Protein AF-A0AAD9Q7M2-F1 (afdb_monomer_lite)

Secondary structure (DSSP, 8-state):
-HHHHHHHHHHHHHHTHHHHHHHHHHTT-S----------TTSPPPHHHHHHHHTTT--S-HHHHHHHHHHHHHHHIIIII--

Structure (mmCIF, N/CA/C/O backbone):
data_AF-A0AAD9Q7M2-F1
#
_entry.id   AF-A0AAD9Q7M2-F1
#
loop_
_atom_site.group_PDB
_atom_site.id
_atom_site.type_symbol
_atom_site.label_atom_id
_atom_site.label_alt_id
_atom_site.label_comp_id
_atom_site.label_asym_id
_atom_site.label_entity_id
_atom_site.label_seq_id
_atom_site.pdbx_PDB_ins_code
_atom_site.Cartn_x
_atom_site.Cartn_y
_atom_site.Cartn_z
_atom_site.occupancy
_atom_site.B_iso_or_equiv
_atom_site.auth_seq_id
_atom_site.auth_comp_id
_atom_site.auth_asym_id
_atom_site.auth_atom_id
_atom_site.pdbx_PDB_model_num
ATOM 1 N N . MET A 1 1 ? 19.924 -9.647 -8.612 1.00 58.28 1 MET A N 1
ATOM 2 C CA . MET A 1 1 ? 18.526 -9.413 -9.036 1.00 58.28 1 MET A CA 1
ATOM 3 C C . MET A 1 1 ? 17.618 -9.091 -7.855 1.00 58.28 1 MET A C 1
ATOM 5 O O . MET A 1 1 ? 16.952 -8.070 -7.921 1.00 58.28 1 MET A O 1
ATOM 9 N N . GLU A 1 2 ? 17.655 -9.861 -6.761 1.00 63.25 2 GLU A N 1
ATOM 10 C CA . GLU A 1 2 ? 16.784 -9.636 -5.589 1.00 63.25 2 GLU A CA 1
ATOM 11 C C . GLU A 1 2 ? 16.930 -8.250 -4.935 1.00 63.25 2 GLU A C 1
ATOM 13 O O . GLU A 1 2 ? 15.934 -7.570 -4.706 1.00 63.25 2 GLU A O 1
ATOM 18 N N . ARG A 1 3 ? 18.167 -7.764 -4.742 1.00 66.69 3 ARG A N 1
ATOM 19 C CA . ARG A 1 3 ? 18.425 -6.426 -4.169 1.00 66.69 3 ARG A CA 1
ATOM 20 C C . ARG A 1 3 ? 17.806 -5.278 -4.977 1.00 66.69 3 ARG A C 1
ATOM 22 O O . ARG A 1 3 ? 17.172 -4.402 -4.408 1.00 66.69 3 ARG A O 1
ATOM 29 N N . GLN A 1 4 ? 17.903 -5.326 -6.307 1.00 70.62 4 GLN A N 1
ATOM 30 C CA . G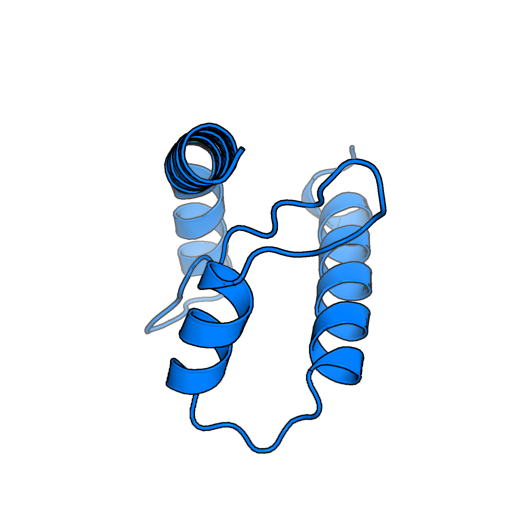LN A 1 4 ? 17.302 -4.305 -7.179 1.00 70.62 4 GLN A CA 1
ATOM 31 C C . GLN A 1 4 ? 15.767 -4.343 -7.155 1.00 70.62 4 GLN A C 1
ATOM 33 O O . GLN A 1 4 ? 15.113 -3.329 -7.393 1.00 70.62 4 GLN A O 1
ATOM 38 N N . LYS A 1 5 ? 15.177 -5.518 -6.904 1.00 67.31 5 LYS A N 1
ATOM 39 C CA . LYS A 1 5 ? 13.726 -5.680 -6.759 1.00 67.31 5 LYS A CA 1
ATOM 40 C C . LYS A 1 5 ? 13.256 -5.046 -5.448 1.00 67.31 5 LYS A C 1
ATOM 42 O O . LYS A 1 5 ? 12.310 -4.268 -5.473 1.00 67.31 5 LYS A O 1
ATOM 47 N N . GLN A 1 6 ? 13.981 -5.293 -4.355 1.00 71.62 6 GLN A N 1
ATOM 48 C CA . GLN A 1 6 ? 13.714 -4.707 -3.036 1.00 71.62 6 GLN A CA 1
ATOM 49 C C . GLN A 1 6 ? 13.841 -3.179 -3.026 1.00 71.62 6 GLN A C 1
ATOM 51 O O . GLN A 1 6 ? 12.964 -2.499 -2.504 1.00 71.62 6 GLN A O 1
ATOM 56 N N . GLU A 1 7 ? 14.874 -2.616 -3.655 1.00 78.94 7 GLU A N 1
AT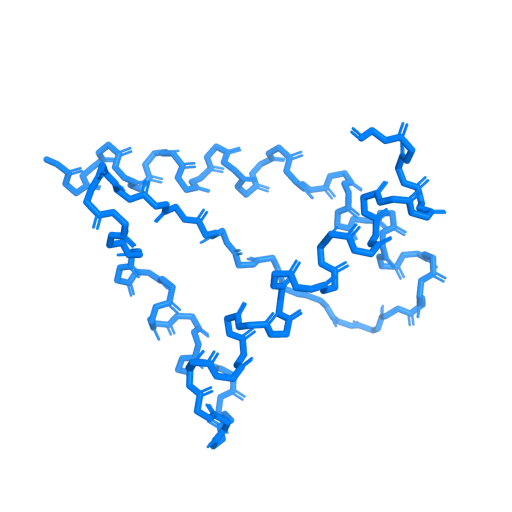OM 57 C CA . GLU A 1 7 ? 15.022 -1.156 -3.772 1.00 78.94 7 GLU A CA 1
ATOM 58 C C . GLU A 1 7 ? 13.842 -0.524 -4.526 1.00 78.94 7 GLU A C 1
ATOM 60 O O . GLU A 1 7 ? 13.268 0.463 -4.071 1.00 78.94 7 GLU A O 1
ATOM 65 N N . LYS A 1 8 ? 13.406 -1.136 -5.636 1.00 75.19 8 LYS A N 1
ATOM 66 C CA . LYS A 1 8 ? 12.227 -0.681 -6.395 1.00 75.19 8 LYS A CA 1
ATOM 67 C C . LYS A 1 8 ? 10.920 -0.820 -5.617 1.00 75.19 8 LYS A C 1
ATOM 69 O O . LYS A 1 8 ? 9.978 -0.069 -5.864 1.00 75.19 8 LYS A O 1
ATOM 74 N N . GLU A 1 9 ? 10.825 -1.793 -4.719 1.00 73.75 9 GLU A N 1
ATOM 75 C CA . GLU A 1 9 ? 9.669 -1.943 -3.834 1.00 73.75 9 GLU A CA 1
ATOM 76 C C . GLU A 1 9 ? 9.618 -0.858 -2.772 1.00 73.75 9 GLU A C 1
ATOM 78 O O . GLU A 1 9 ? 8.550 -0.288 -2.559 1.00 73.75 9 GLU A O 1
ATOM 83 N N . LEU A 1 10 ? 10.753 -0.551 -2.144 1.00 78.69 10 LEU A N 1
ATOM 84 C CA . LEU A 1 10 ? 10.858 0.518 -1.154 1.00 78.69 10 LEU A CA 1
ATOM 85 C C . LEU A 1 10 ? 10.562 1.882 -1.781 1.00 78.69 10 LEU A C 1
ATOM 87 O O . LEU A 1 10 ? 9.728 2.618 -1.260 1.00 78.69 10 LEU A O 1
ATOM 91 N N . ASP A 1 11 ? 11.134 2.156 -2.954 1.00 81.94 11 ASP A N 1
ATOM 92 C CA . ASP A 1 11 ? 10.868 3.372 -3.730 1.00 81.94 11 ASP A CA 1
ATOM 93 C C . ASP A 1 11 ? 9.376 3.503 -4.097 1.00 81.94 11 ASP A C 1
ATOM 95 O O . ASP A 1 11 ? 8.782 4.577 -3.993 1.00 81.94 11 ASP A O 1
ATOM 99 N N . LYS A 1 12 ? 8.703 2.394 -4.447 1.00 76.62 12 LYS A N 1
ATOM 100 C CA . LYS A 1 12 ? 7.240 2.398 -4.608 1.00 76.62 12 LYS A CA 1
ATOM 101 C C . LYS A 1 12 ? 6.513 2.653 -3.288 1.00 76.62 12 LYS A C 1
ATOM 103 O O . LYS A 1 12 ? 5.568 3.428 -3.272 1.00 76.62 12 LYS A O 1
ATOM 108 N N . ILE A 1 13 ? 6.892 2.026 -2.180 1.00 76.88 13 ILE A N 1
ATOM 109 C CA . ILE A 1 13 ? 6.222 2.282 -0.894 1.00 76.88 13 ILE A CA 1
ATOM 110 C C . ILE A 1 13 ? 6.299 3.768 -0.537 1.00 76.88 13 ILE A C 1
ATOM 112 O O . ILE A 1 13 ? 5.299 4.334 -0.097 1.00 76.88 13 ILE A O 1
ATOM 116 N N . GLU A 1 14 ? 7.455 4.392 -0.744 1.00 81.31 14 GLU A N 1
ATOM 117 C CA . GLU A 1 14 ? 7.681 5.806 -0.463 1.00 81.31 14 GLU A CA 1
ATOM 118 C C . GLU A 1 14 ? 6.827 6.708 -1.367 1.00 81.31 14 GLU A C 1
ATOM 120 O O . GLU A 1 14 ? 6.048 7.525 -0.871 1.00 81.31 14 GLU A O 1
ATOM 125 N N . LYS A 1 15 ? 6.861 6.485 -2.687 1.00 82.94 15 LYS A N 1
ATOM 126 C CA . LYS A 1 15 ? 6.093 7.274 -3.670 1.00 82.94 15 LYS A CA 1
ATOM 127 C C . LYS A 1 15 ? 4.584 7.227 -3.455 1.00 82.94 15 LYS A C 1
ATOM 129 O O . LYS A 1 15 ? 3.888 8.197 -3.746 1.00 82.94 15 LYS A O 1
ATOM 134 N N . TYR A 1 16 ? 4.064 6.111 -2.953 1.00 79.44 16 TYR A N 1
ATOM 135 C CA . TYR A 1 16 ? 2.626 5.921 -2.773 1.00 79.44 16 TYR A CA 1
ATOM 136 C C . TYR A 1 16 ? 2.118 6.334 -1.377 1.00 79.44 16 TYR A C 1
ATOM 138 O O . TYR A 1 16 ? 0.922 6.190 -1.126 1.00 79.44 16 TYR A O 1
ATOM 146 N N . GLN A 1 17 ? 2.952 6.881 -0.475 1.00 82.12 17 GLN A N 1
ATOM 147 C CA . GLN A 1 17 ? 2.484 7.328 0.854 1.00 82.12 17 GLN A CA 1
ATOM 148 C C . GLN A 1 17 ? 1.444 8.453 0.774 1.00 82.12 17 GLN A C 1
ATOM 150 O O . GLN A 1 17 ? 0.463 8.432 1.514 1.00 82.12 17 GLN A O 1
ATOM 155 N N . LEU A 1 18 ? 1.621 9.416 -0.137 1.00 82.62 18 LEU A N 1
ATOM 156 C CA . LEU A 1 18 ? 0.663 10.516 -0.305 1.00 82.62 18 LEU A CA 1
ATOM 157 C C . LEU A 1 18 ? -0.698 9.994 -0.779 1.00 82.62 18 LEU A C 1
ATOM 159 O O . LEU A 1 18 ? -1.720 10.270 -0.156 1.00 82.62 18 LEU A O 1
ATOM 163 N N . VAL A 1 19 ? -0.690 9.141 -1.806 1.00 80.50 19 VAL A N 1
ATOM 164 C CA . VAL A 1 19 ? -1.896 8.483 -2.334 1.00 80.50 19 VAL A CA 1
ATOM 165 C C . VAL A 1 19 ? -2.567 7.618 -1.264 1.00 80.50 19 VAL A C 1
ATOM 167 O O . VAL A 1 19 ? -3.789 7.614 -1.132 1.00 80.50 19 VAL A O 1
ATOM 170 N N . ARG A 1 20 ? -1.779 6.900 -0.456 1.00 82.94 20 ARG A N 1
ATOM 171 C CA . ARG A 1 20 ? -2.281 6.113 0.676 1.00 82.94 20 ARG A CA 1
ATOM 172 C C . ARG A 1 20 ? -3.037 6.988 1.673 1.00 82.94 20 ARG A C 1
ATOM 174 O O . ARG A 1 20 ? -4.134 6.617 2.085 1.00 82.94 20 ARG A O 1
ATOM 181 N N . GLU A 1 21 ? -2.465 8.123 2.061 1.00 85.00 21 GLU A N 1
ATOM 182 C CA . GLU A 1 21 ? -3.095 9.051 3.002 1.00 85.00 21 GLU A CA 1
ATOM 183 C C . GLU A 1 21 ? -4.365 9.686 2.429 1.00 85.00 21 GLU A C 1
ATOM 185 O O . GLU A 1 21 ? -5.367 9.809 3.137 1.00 85.00 21 GLU A O 1
ATOM 190 N N . GLU A 1 22 ? -4.366 10.039 1.144 1.00 84.12 22 GLU A N 1
ATOM 191 C CA . GLU A 1 22 ? -5.558 10.542 0.458 1.00 84.12 22 GLU A CA 1
ATOM 192 C C . GLU A 1 22 ? -6.675 9.498 0.416 1.00 84.12 22 GLU A C 1
ATOM 194 O O . GLU A 1 22 ? -7.802 9.808 0.798 1.00 84.12 22 GLU A O 1
ATOM 199 N N . ILE A 1 23 ? -6.373 8.247 0.052 1.00 83.62 23 ILE A N 1
ATOM 200 C CA . ILE A 1 23 ? -7.354 7.150 0.051 1.00 83.62 23 ILE A CA 1
ATOM 201 C C . ILE A 1 23 ? -7.883 6.895 1.465 1.00 83.62 23 ILE A C 1
ATOM 203 O O . ILE A 1 23 ? -9.093 6.754 1.657 1.00 83.62 23 ILE A O 1
ATOM 207 N N . ARG A 1 24 ? -7.001 6.879 2.474 1.00 86.75 24 ARG A N 1
ATOM 208 C CA . ARG A 1 24 ? -7.391 6.701 3.880 1.00 86.75 24 ARG A CA 1
ATOM 209 C C . ARG A 1 24 ? -8.400 7.761 4.313 1.00 86.75 24 ARG A C 1
ATOM 211 O O . ARG A 1 24 ? -9.409 7.416 4.929 1.00 86.75 24 ARG A O 1
ATOM 218 N N . LYS A 1 25 ? -8.153 9.030 3.968 1.00 86.94 25 LYS A N 1
ATOM 219 C CA . LYS A 1 25 ? -9.051 10.157 4.266 1.00 86.94 25 LYS A CA 1
ATOM 220 C C . LYS A 1 25 ? -10.354 10.070 3.475 1.00 86.94 25 LYS A C 1
ATOM 222 O O . LYS A 1 25 ? -11.423 10.175 4.074 1.00 86.94 25 LYS A O 1
ATOM 227 N N . LEU A 1 26 ? -10.270 9.837 2.164 1.00 83.88 26 LEU A N 1
ATOM 228 C CA . LEU A 1 26 ? -11.419 9.765 1.260 1.00 83.88 26 LEU A CA 1
ATOM 229 C C . LEU A 1 26 ? -12.404 8.675 1.701 1.00 83.88 26 LEU A C 1
ATOM 231 O O . LEU A 1 26 ? -13.612 8.891 1.693 1.00 83.88 26 LEU A O 1
ATOM 235 N N . TRP A 1 27 ? -11.892 7.509 2.106 1.00 85.12 27 TRP A N 1
ATOM 236 C CA . TRP A 1 27 ? -12.705 6.337 2.453 1.00 85.12 27 TRP A CA 1
ATOM 237 C C . TRP A 1 27 ? -12.864 6.119 3.963 1.00 85.12 27 TRP A C 1
ATOM 239 O O . TRP A 1 27 ? -13.475 5.137 4.379 1.00 85.12 27 TRP A O 1
ATOM 249 N N . ARG A 1 28 ? -12.342 7.032 4.796 1.00 89.88 28 ARG A N 1
ATOM 250 C CA . ARG A 1 28 ? -12.417 6.982 6.270 1.00 89.88 28 ARG A CA 1
ATOM 251 C C . ARG A 1 28 ? -11.963 5.633 6.848 1.00 89.88 28 ARG A C 1
ATOM 253 O O . ARG A 1 28 ? -12.587 5.085 7.760 1.00 89.88 28 ARG A O 1
ATOM 260 N N . LEU A 1 29 ? -10.879 5.083 6.303 1.00 86.38 29 LEU A N 1
ATOM 261 C CA . LEU A 1 29 ? -10.359 3.778 6.712 1.00 86.38 29 LEU A CA 1
ATOM 262 C C . LEU A 1 29 ? -9.704 3.869 8.098 1.00 86.38 29 LEU A C 1
ATOM 264 O O . LEU A 1 29 ? -8.921 4.776 8.368 1.00 86.38 29 LEU A O 1
ATOM 268 N N . LYS A 1 30 ? -9.994 2.897 8.974 1.00 83.75 30 LYS A N 1
ATOM 269 C CA . LYS A 1 30 ? -9.347 2.786 10.298 1.00 83.75 30 LYS A CA 1
ATOM 270 C C . LYS A 1 30 ? -7.919 2.242 10.215 1.00 83.75 30 LYS A C 1
ATOM 272 O O . LYS A 1 30 ? -7.101 2.533 11.081 1.00 83.75 30 LYS A O 1
ATOM 277 N N . LYS A 1 31 ? -7.648 1.407 9.210 1.00 79.12 31 LYS A N 1
ATOM 278 C CA . LYS A 1 31 ? -6.342 0.807 8.944 1.00 79.12 31 LYS A CA 1
ATOM 279 C C . LYS A 1 31 ? -6.245 0.450 7.470 1.00 79.12 31 LYS A C 1
ATOM 281 O O . LYS A 1 31 ? -7.164 -0.137 6.906 1.00 79.12 31 LYS A O 1
ATOM 286 N N . GLU A 1 32 ? -5.104 0.755 6.886 1.00 76.75 32 GLU A N 1
ATOM 287 C CA . GLU A 1 32 ? -4.764 0.458 5.507 1.00 76.75 32 GLU A CA 1
ATOM 288 C C . GLU A 1 32 ? -3.329 -0.068 5.424 1.00 76.75 32 GLU A C 1
ATOM 290 O O . GLU A 1 32 ? -2.507 0.107 6.326 1.00 76.75 32 GLU A O 1
ATOM 295 N N . THR A 1 33 ? -3.021 -0.781 4.349 1.00 74.62 33 THR A N 1
ATOM 296 C CA . THR A 1 33 ? -1.680 -1.305 4.097 1.00 74.62 33 THR A CA 1
ATOM 297 C C . THR A 1 33 ? -1.398 -1.176 2.615 1.00 74.62 33 THR A C 1
ATOM 299 O O . THR A 1 33 ? -2.198 -1.610 1.789 1.00 74.62 33 THR A O 1
ATOM 302 N N . VAL A 1 34 ? -0.262 -0.568 2.283 1.00 73.69 34 VAL A N 1
ATOM 303 C CA . VAL A 1 34 ? 0.224 -0.484 0.906 1.00 73.69 34 VAL A CA 1
ATOM 304 C C . VAL A 1 34 ? 1.075 -1.714 0.638 1.00 73.69 34 VAL A C 1
ATOM 306 O O . VAL A 1 34 ? 2.090 -1.919 1.300 1.00 73.69 34 VAL A O 1
ATOM 309 N N . MET A 1 35 ? 0.658 -2.525 -0.331 1.00 74.56 35 MET A N 1
ATOM 310 C CA . MET A 1 35 ? 1.456 -3.641 -0.834 1.00 74.56 35 MET A CA 1
ATOM 311 C C . MET A 1 35 ? 2.070 -3.240 -2.178 1.00 74.56 35 MET A C 1
ATOM 313 O O . MET A 1 35 ? 1.331 -3.090 -3.157 1.00 74.56 35 MET A O 1
ATOM 317 N N . PRO A 1 36 ? 3.396 -3.029 -2.261 1.00 70.75 36 PRO A N 1
ATOM 318 C CA . PRO A 1 36 ? 4.037 -2.737 -3.531 1.00 70.75 36 PRO A CA 1
ATOM 319 C C . PRO A 1 36 ? 3.982 -3.973 -4.430 1.00 70.75 36 PRO A C 1
ATOM 321 O O . PRO A 1 36 ? 4.463 -5.048 -4.085 1.00 70.75 36 PRO A O 1
ATOM 324 N N . VAL A 1 37 ? 3.428 -3.813 -5.630 1.00 71.38 37 VAL A N 1
ATOM 325 C CA . VAL A 1 37 ? 3.491 -4.847 -6.668 1.00 71.38 37 VAL A CA 1
ATOM 326 C C . VAL A 1 37 ? 4.606 -4.480 -7.641 1.00 71.38 37 VAL A C 1
ATOM 328 O O . VAL A 1 37 ? 4.471 -3.550 -8.446 1.00 71.38 37 VAL A O 1
ATOM 331 N N . VAL A 1 38 ? 5.726 -5.200 -7.581 1.00 69.00 38 VAL A N 1
ATOM 332 C CA . VAL A 1 38 ? 6.820 -5.083 -8.555 1.00 69.00 38 VAL A CA 1
ATOM 333 C C . VAL A 1 38 ? 6.784 -6.281 -9.494 1.00 69.00 38 VAL A C 1
ATOM 335 O O . VAL A 1 38 ? 6.918 -7.427 -9.074 1.00 69.00 38 VAL A O 1
ATOM 338 N N . LYS A 1 39 ? 6.574 -5.997 -10.783 1.00 67.69 39 LYS A N 1
ATOM 339 C CA . LYS A 1 39 ? 6.621 -6.990 -11.857 1.00 67.69 39 LYS A CA 1
ATOM 340 C C . LYS A 1 39 ? 8.035 -7.023 -12.431 1.00 67.69 39 LYS A C 1
ATOM 342 O O . LYS A 1 39 ? 8.565 -5.983 -12.819 1.00 67.69 39 LYS A O 1
ATOM 347 N N . GLY A 1 40 ? 8.639 -8.205 -12.470 1.00 67.31 40 GLY A N 1
ATOM 348 C CA . GLY A 1 40 ? 9.851 -8.462 -13.240 1.00 67.31 40 GLY A CA 1
ATOM 349 C C . GLY A 1 40 ? 9.565 -8.472 -14.743 1.00 67.31 40 GLY A C 1
ATOM 350 O O . GLY A 1 40 ? 8.408 -8.496 -15.162 1.00 67.31 40 GLY A O 1
ATOM 351 N N . ALA A 1 41 ? 10.622 -8.498 -15.557 1.00 71.50 41 ALA A N 1
ATOM 352 C CA . ALA A 1 41 ? 10.519 -8.476 -17.021 1.00 71.50 41 ALA A CA 1
ATOM 353 C C . ALA A 1 41 ? 9.639 -9.608 -17.592 1.00 71.50 41 ALA A C 1
ATOM 355 O O . ALA A 1 41 ? 8.949 -9.411 -18.583 1.00 71.50 41 ALA A O 1
ATOM 356 N N . LEU A 1 42 ? 9.609 -10.765 -16.923 1.00 73.25 42 LEU A N 1
ATOM 357 C CA . LEU A 1 42 ? 8.807 -11.934 -17.307 1.00 73.25 42 LEU A CA 1
ATOM 358 C C . LEU A 1 42 ? 7.412 -11.965 -16.652 1.00 73.25 42 LEU A C 1
ATOM 360 O O . LEU A 1 42 ? 6.769 -13.006 -16.602 1.00 73.25 42 LEU A O 1
ATOM 364 N N . GLY A 1 43 ? 6.955 -10.854 -16.069 1.00 63.38 43 GLY A N 1
ATOM 365 C CA . GLY A 1 43 ? 5.664 -10.779 -15.376 1.00 63.38 43 GLY A CA 1
ATOM 366 C C . GLY A 1 43 ? 5.640 -11.418 -13.981 1.00 63.38 43 GLY A C 1
ATOM 367 O O . GLY A 1 43 ? 4.613 -11.351 -13.306 1.00 63.38 43 GLY A O 1
ATOM 368 N N . ALA A 1 44 ? 6.762 -11.980 -13.518 1.00 67.62 44 ALA A N 1
ATOM 369 C CA . ALA A 1 44 ? 6.900 -12.509 -12.165 1.00 67.62 44 ALA A CA 1
ATOM 370 C C . ALA A 1 44 ? 6.716 -11.398 -11.118 1.00 67.62 44 ALA A C 1
ATOM 372 O O . ALA A 1 44 ? 7.320 -10.328 -11.221 1.00 67.62 44 ALA A O 1
ATOM 373 N N . VAL A 1 45 ? 5.885 -11.656 -10.109 1.00 66.56 45 VAL A N 1
ATOM 374 C CA . VAL A 1 45 ? 5.697 -10.766 -8.951 1.00 66.56 45 VAL A CA 1
ATOM 375 C C . VAL A 1 45 ? 6.812 -11.041 -7.927 1.00 66.56 45 VAL A C 1
ATOM 377 O O . VAL A 1 45 ? 7.619 -11.953 -8.115 1.00 66.56 45 VAL A O 1
ATOM 380 N N . SER A 1 46 ? 6.977 -10.201 -6.912 1.00 70.31 46 SER A N 1
ATOM 381 C CA . SER A 1 46 ? 7.955 -10.425 -5.849 1.00 70.31 46 SER A CA 1
ATOM 382 C C . SER A 1 46 ? 7.515 -11.361 -4.746 1.00 70.31 46 SER A C 1
ATOM 384 O O . SER A 1 46 ? 6.345 -11.421 -4.397 1.00 70.31 46 SER A O 1
ATOM 386 N N . ASP A 1 47 ? 8.496 -12.017 -4.136 1.00 70.12 47 ASP A N 1
ATOM 387 C CA . ASP A 1 47 ? 8.303 -12.915 -2.999 1.00 70.12 47 ASP A CA 1
ATOM 388 C C . ASP A 1 47 ? 7.815 -12.142 -1.760 1.00 70.12 47 ASP A C 1
ATOM 390 O O . ASP A 1 47 ? 7.062 -12.660 -0.938 1.00 70.12 47 ASP A O 1
ATOM 394 N N . MET A 1 48 ? 8.176 -10.858 -1.656 1.00 68.88 48 MET A N 1
ATOM 395 C CA . MET A 1 48 ? 7.643 -9.924 -0.658 1.00 68.88 48 MET A CA 1
ATOM 396 C C . MET A 1 48 ? 6.123 -9.771 -0.762 1.00 68.88 48 MET A C 1
ATOM 398 O O . MET A 1 48 ? 5.449 -9.688 0.265 1.00 68.88 48 MET A O 1
ATOM 402 N N . PHE A 1 49 ? 5.567 -9.779 -1.977 1.00 72.38 49 PHE A N 1
ATOM 403 C CA . PHE A 1 49 ? 4.121 -9.746 -2.176 1.00 72.38 49 PHE A CA 1
ATOM 404 C C . PHE A 1 49 ? 3.456 -10.996 -1.594 1.00 72.38 49 PHE A C 1
ATOM 406 O O . PHE A 1 49 ? 2.476 -10.879 -0.860 1.00 72.38 49 PHE A O 1
ATOM 413 N N . ASP A 1 50 ? 4.016 -12.180 -1.845 1.00 72.69 50 ASP A N 1
ATOM 414 C CA . ASP A 1 50 ? 3.470 -13.437 -1.326 1.00 72.69 50 ASP A CA 1
ATOM 415 C C . ASP A 1 50 ? 3.562 -13.499 0.212 1.00 72.69 50 ASP A C 1
ATOM 417 O O . ASP A 1 50 ? 2.598 -13.880 0.882 1.00 72.69 50 ASP A O 1
ATOM 421 N N . GLN A 1 51 ? 4.661 -13.009 0.800 1.00 75.06 51 GLN A N 1
ATOM 422 C CA . GLN A 1 51 ? 4.797 -12.871 2.257 1.00 75.06 51 GLN A CA 1
ATOM 423 C C . GLN A 1 51 ? 3.787 -11.880 2.860 1.00 75.06 51 GLN A C 1
ATOM 425 O O . GLN A 1 51 ? 3.263 -12.108 3.952 1.00 75.06 51 GLN A O 1
ATOM 430 N N . GLN A 1 52 ? 3.509 -10.764 2.181 1.00 72.50 52 GLN A N 1
ATOM 431 C CA . GLN A 1 52 ? 2.545 -9.760 2.641 1.00 72.50 52 GLN A CA 1
ATOM 432 C C . GLN A 1 52 ? 1.096 -10.243 2.518 1.00 72.50 52 GLN A C 1
ATOM 434 O O . GLN A 1 52 ? 0.301 -9.991 3.423 1.00 72.50 52 GLN A O 1
ATOM 439 N N . ILE A 1 53 ? 0.766 -10.993 1.464 1.00 73.75 53 ILE A N 1
ATOM 440 C CA . ILE A 1 53 ? -0.535 -11.658 1.309 1.00 73.75 53 ILE A CA 1
ATOM 441 C C . ILE A 1 53 ? -0.763 -12.651 2.450 1.00 73.75 53 ILE A C 1
ATOM 443 O O . ILE A 1 53 ? -1.840 -12.655 3.045 1.00 73.75 53 ILE A O 1
ATOM 447 N N . GLY A 1 54 ? 0.252 -13.448 2.804 1.00 73.00 54 GLY A N 1
ATOM 448 C CA . GLY A 1 54 ? 0.163 -14.392 3.922 1.00 73.00 54 GLY A CA 1
ATOM 449 C C . GLY A 1 54 ? -0.222 -13.721 5.248 1.00 73.00 54 GLY A C 1
ATOM 450 O O . GLY A 1 54 ? -0.981 -14.288 6.032 1.00 73.00 54 GLY A O 1
ATOM 451 N N . LYS A 1 55 ? 0.207 -12.469 5.472 1.00 73.12 55 LYS A N 1
ATOM 452 C CA . LYS A 1 55 ? -0.141 -11.680 6.672 1.00 73.12 55 LYS A CA 1
ATOM 453 C C . LYS A 1 55 ? -1.603 -11.235 6.725 1.00 73.12 55 LYS A C 1
ATOM 455 O O . LYS A 1 55 ? -2.075 -10.882 7.802 1.00 73.12 55 LYS A O 1
ATOM 460 N N . LEU A 1 56 ? -2.325 -11.237 5.602 1.00 72.50 56 LEU A N 1
ATOM 461 C CA . LEU A 1 56 ? -3.756 -10.913 5.586 1.00 72.50 56 LEU A CA 1
ATOM 462 C C . LEU A 1 56 ? -4.609 -12.033 6.193 1.00 72.50 56 LEU A C 1
ATOM 464 O O . LEU A 1 56 ? -5.784 -11.799 6.464 1.00 72.50 56 LEU A O 1
ATOM 468 N N . GLY A 1 57 ? -4.047 -13.237 6.383 1.00 68.25 57 GLY A N 1
ATOM 469 C CA . GLY A 1 57 ? -4.758 -14.378 6.969 1.00 68.25 57 GLY A CA 1
ATOM 470 C C . GLY A 1 57 ? -6.018 -14.771 6.192 1.00 68.25 57 GLY A C 1
ATOM 471 O O . GLY A 1 57 ? -6.941 -15.349 6.759 1.00 68.25 57 GLY A O 1
ATOM 472 N N . THR A 1 58 ? -6.095 -14.406 4.910 1.00 68.31 58 THR A N 1
ATOM 473 C CA . THR A 1 58 ? -7.287 -14.585 4.083 1.00 68.31 58 THR A CA 1
ATOM 474 C C . THR A 1 58 ? -7.188 -15.856 3.249 1.00 68.31 58 THR A C 1
ATOM 476 O O . THR A 1 58 ? -6.140 -16.171 2.693 1.00 68.31 58 THR A O 1
ATOM 479 N N . THR A 1 59 ? -8.300 -16.577 3.117 1.00 70.69 59 THR A N 1
ATOM 480 C CA . THR A 1 59 ? -8.413 -17.769 2.257 1.00 70.69 59 THR A CA 1
ATOM 481 C C . THR A 1 59 ? -8.639 -17.404 0.781 1.00 70.69 59 THR A C 1
ATOM 483 O O . THR A 1 59 ? -8.832 -18.281 -0.061 1.00 70.69 59 THR A O 1
ATOM 486 N N . ILE A 1 60 ? -8.660 -16.108 0.439 1.00 72.69 60 ILE A N 1
ATOM 487 C CA . ILE A 1 60 ? -8.893 -15.646 -0.933 1.00 72.69 60 ILE A CA 1
ATOM 488 C C . ILE A 1 60 ? -7.730 -16.084 -1.826 1.00 72.69 60 ILE A C 1
ATOM 490 O O . ILE A 1 60 ? -6.569 -15.765 -1.576 1.00 72.69 60 ILE A O 1
ATOM 494 N N . ARG A 1 61 ? -8.061 -16.773 -2.925 1.00 77.44 61 ARG A N 1
ATOM 495 C CA . ARG A 1 61 ? -7.087 -17.169 -3.949 1.00 77.44 61 ARG A CA 1
ATOM 496 C C . ARG A 1 61 ? -6.348 -15.939 -4.476 1.00 77.44 61 ARG A C 1
ATOM 498 O O . ARG A 1 61 ? -6.975 -14.997 -4.965 1.00 77.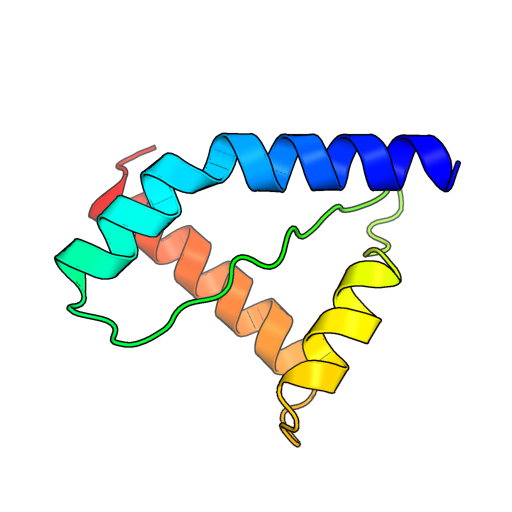44 61 ARG A O 1
ATOM 505 N N . LEU A 1 62 ? -5.019 -15.995 -4.453 1.00 72.88 62 LEU A N 1
ATOM 506 C CA . LEU A 1 62 ? -4.129 -14.916 -4.886 1.00 72.88 62 LEU A CA 1
ATOM 507 C C . LEU A 1 62 ? -4.471 -14.368 -6.280 1.00 72.88 62 LEU A C 1
ATOM 509 O O . LEU A 1 62 ? -4.425 -13.164 -6.512 1.00 72.88 62 LEU A O 1
ATOM 513 N N . GLU A 1 63 ? -4.843 -15.248 -7.207 1.00 75.50 63 GLU A N 1
ATOM 514 C CA . GLU A 1 63 ? -5.243 -14.879 -8.568 1.00 75.50 63 GLU A CA 1
ATOM 515 C C . GLU A 1 63 ? -6.465 -13.960 -8.606 1.00 75.50 63 GLU A C 1
ATOM 517 O O . GLU A 1 63 ? -6.498 -13.003 -9.381 1.00 75.50 63 GLU A O 1
ATOM 522 N N . VAL A 1 64 ? -7.461 -14.235 -7.757 1.00 80.75 64 VAL A N 1
ATOM 523 C CA . VAL A 1 64 ? -8.674 -13.418 -7.645 1.00 80.75 64 VAL A CA 1
ATOM 524 C C . VAL A 1 64 ? -8.295 -12.047 -7.109 1.00 80.75 64 VAL A C 1
ATOM 526 O O . VAL A 1 64 ? -8.659 -11.038 -7.700 1.00 80.75 64 VAL A O 1
ATOM 529 N N . LEU A 1 65 ? -7.477 -12.008 -6.057 1.00 78.25 65 LEU A N 1
ATOM 530 C CA . LEU A 1 65 ? -7.024 -10.760 -5.453 1.00 78.25 65 LEU A CA 1
ATOM 531 C C . LEU A 1 65 ? -6.210 -9.906 -6.436 1.00 78.25 65 LEU A C 1
ATOM 533 O O . LEU A 1 65 ? -6.442 -8.704 -6.531 1.00 78.25 65 LEU A O 1
ATOM 537 N N . LYS A 1 66 ? -5.323 -10.518 -7.231 1.00 72.44 66 LYS A N 1
ATOM 538 C CA . LYS A 1 66 ? -4.568 -9.827 -8.290 1.00 72.44 66 LYS A CA 1
ATOM 539 C C . LYS A 1 66 ? -5.490 -9.227 -9.357 1.00 72.44 66 LYS A C 1
ATOM 541 O O . LYS A 1 66 ? -5.288 -8.077 -9.742 1.00 72.44 66 LYS A O 1
ATOM 546 N N . LYS A 1 67 ? -6.495 -9.977 -9.829 1.00 76.81 67 LYS A N 1
ATOM 547 C CA . LYS A 1 67 ? -7.471 -9.481 -10.819 1.00 76.81 67 LYS A CA 1
ATOM 548 C C . LYS A 1 67 ? -8.302 -8.333 -10.258 1.00 76.81 67 LYS A C 1
ATOM 550 O O . LYS A 1 67 ? -8.430 -7.309 -10.923 1.00 76.81 67 LYS A O 1
ATOM 555 N N . THR A 1 68 ? -8.805 -8.478 -9.035 1.00 82.00 68 THR A N 1
ATOM 556 C CA . THR A 1 68 ? -9.572 -7.426 -8.361 1.00 82.00 68 THR A CA 1
ATOM 557 C C . THR A 1 68 ? -8.723 -6.177 -8.163 1.00 82.00 68 THR A C 1
ATOM 559 O O . THR A 1 68 ? -9.146 -5.097 -8.551 1.00 82.00 68 THR A O 1
ATOM 562 N N . ALA A 1 69 ? -7.495 -6.307 -7.653 1.00 77.62 69 ALA A N 1
ATOM 563 C CA . ALA A 1 69 ? -6.598 -5.169 -7.475 1.00 77.62 69 ALA A CA 1
ATOM 564 C C . ALA A 1 69 ? -6.322 -4.439 -8.800 1.00 77.62 69 ALA A C 1
ATOM 566 O O . ALA A 1 69 ? -6.316 -3.211 -8.832 1.00 77.62 69 ALA A O 1
ATOM 567 N N . LEU A 1 70 ? -6.129 -5.178 -9.898 1.00 77.19 70 LEU A N 1
ATOM 568 C CA . LEU A 1 70 ? -5.924 -4.597 -11.224 1.00 77.19 70 LEU A CA 1
ATOM 569 C C . LEU A 1 70 ? -7.158 -3.814 -11.704 1.00 77.19 70 LEU A C 1
ATOM 571 O O . LEU A 1 70 ? -7.014 -2.673 -12.133 1.00 77.19 70 LEU A O 1
ATOM 575 N N . LEU A 1 71 ? -8.354 -4.401 -11.588 1.00 82.50 71 LEU A N 1
ATOM 576 C CA . LEU A 1 71 ? -9.617 -3.763 -11.974 1.00 82.50 71 LEU A CA 1
ATOM 577 C C . LEU A 1 71 ? -9.910 -2.516 -11.138 1.00 82.50 71 LEU A C 1
ATOM 579 O O . LEU A 1 71 ? -10.250 -1.474 -11.695 1.00 82.50 71 LEU A O 1
ATOM 583 N N . GLU A 1 72 ? -9.739 -2.599 -9.820 1.00 80.38 72 GLU A N 1
ATOM 584 C CA . GLU A 1 72 ? -9.968 -1.466 -8.921 1.00 80.38 72 GLU A CA 1
ATOM 585 C C . GLU A 1 72 ? -8.938 -0.353 -9.136 1.00 80.38 72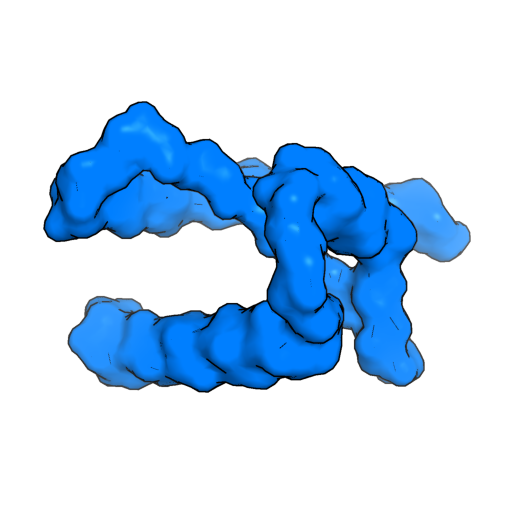 GLU A C 1
ATOM 587 O O . GLU A 1 72 ? -9.302 0.820 -9.138 1.00 80.38 72 GLU A O 1
ATOM 592 N N . THR A 1 73 ? -7.671 -0.692 -9.407 1.00 76.06 73 THR A N 1
ATOM 593 C CA . THR A 1 73 ? -6.647 0.304 -9.771 1.00 76.06 73 THR A CA 1
ATOM 594 C C . THR A 1 73 ? -7.031 1.026 -11.056 1.00 76.06 73 THR A C 1
ATOM 596 O O . THR A 1 73 ? -6.939 2.246 -11.132 1.00 76.06 73 THR A O 1
ATOM 599 N N . ASP A 1 74 ? -7.483 0.284 -12.063 1.00 76.94 74 ASP A N 1
ATOM 600 C CA . ASP A 1 74 ? -7.872 0.830 -13.361 1.00 76.94 74 ASP A CA 1
ATOM 601 C C . ASP A 1 74 ? -9.157 1.677 -13.263 1.00 76.94 74 ASP A C 1
ATOM 603 O O . ASP A 1 74 ? -9.291 2.717 -13.908 1.00 76.94 74 ASP A O 1
ATOM 607 N N . ARG A 1 75 ? -10.087 1.293 -12.379 1.00 80.62 75 ARG A N 1
ATOM 608 C CA . ARG A 1 75 ? -11.272 2.090 -12.031 1.00 80.62 75 ARG A CA 1
ATOM 609 C C . ARG A 1 75 ? -10.900 3.380 -11.303 1.00 80.62 75 ARG A C 1
ATOM 611 O O . ARG A 1 75 ? -11.429 4.433 -11.650 1.00 80.62 75 ARG A O 1
ATOM 618 N N . LEU A 1 76 ? -10.010 3.310 -10.315 1.00 77.94 76 LEU A N 1
ATOM 619 C CA . LEU A 1 76 ? -9.526 4.474 -9.571 1.00 77.94 76 LEU A CA 1
ATOM 620 C C . LEU A 1 76 ? -8.775 5.427 -10.502 1.00 77.94 76 LEU A C 1
ATOM 622 O O . LEU A 1 76 ? -9.018 6.629 -10.502 1.00 77.94 76 LEU A O 1
ATOM 626 N N . ARG A 1 77 ? -7.934 4.877 -11.372 1.00 74.31 77 ARG A N 1
ATOM 627 C CA . ARG A 1 77 ? -7.238 5.618 -12.413 1.00 74.31 77 ARG A CA 1
ATOM 628 C C . ARG A 1 77 ? -8.217 6.373 -13.328 1.00 74.31 77 ARG A C 1
ATOM 630 O O . ARG A 1 77 ? -8.100 7.588 -13.441 1.00 74.31 77 ARG A O 1
ATOM 637 N N . ARG A 1 78 ? -9.221 5.691 -13.898 1.00 80.12 78 ARG A N 1
ATOM 638 C CA . ARG A 1 78 ? -10.214 6.311 -14.800 1.00 80.12 78 ARG A CA 1
ATOM 639 C C . ARG A 1 78 ? -11.118 7.340 -14.125 1.00 80.12 78 ARG A C 1
ATOM 641 O O . ARG A 1 78 ? -11.398 8.371 -14.718 1.00 80.12 78 ARG A O 1
ATOM 648 N N . ASN A 1 79 ? -11.610 7.038 -12.925 1.00 80.00 79 ASN A N 1
ATOM 649 C CA . ASN A 1 79 ? -12.712 7.794 -12.323 1.00 80.00 79 ASN A CA 1
ATOM 650 C C . ASN A 1 79 ? -12.263 8.797 -11.257 1.00 80.00 79 ASN A C 1
ATOM 652 O O . ASN A 1 79 ? -13.032 9.689 -10.915 1.00 80.00 79 ASN A O 1
ATOM 656 N N . VAL A 1 80 ? -11.068 8.621 -10.686 1.00 77.25 80 VAL A N 1
ATOM 657 C CA . VAL A 1 80 ? -10.546 9.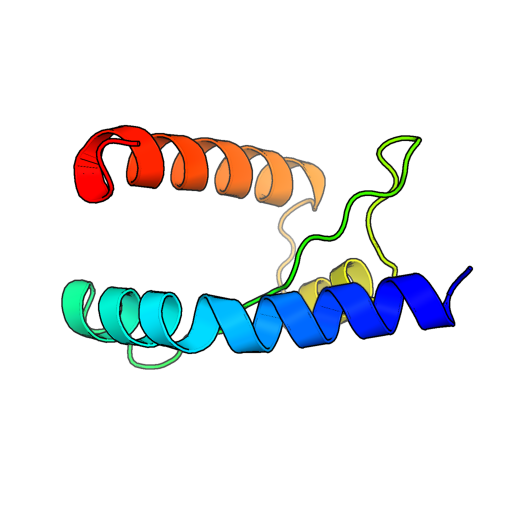478 -9.610 1.00 77.25 80 VAL A CA 1
ATOM 658 C C . VAL A 1 80 ? -9.353 10.281 -10.106 1.00 77.25 80 VAL A C 1
ATOM 660 O O . VAL A 1 80 ? -9.348 11.498 -9.974 1.00 77.25 80 VAL A O 1
ATOM 663 N N . LEU A 1 81 ? -8.354 9.615 -10.692 1.00 73.38 81 LEU A N 1
ATOM 664 C CA . LEU A 1 81 ? -7.098 10.276 -11.061 1.00 73.38 81 LEU A CA 1
ATOM 665 C C . LEU A 1 81 ? -7.121 10.899 -12.466 1.00 73.38 81 LEU A C 1
ATOM 667 O O . LE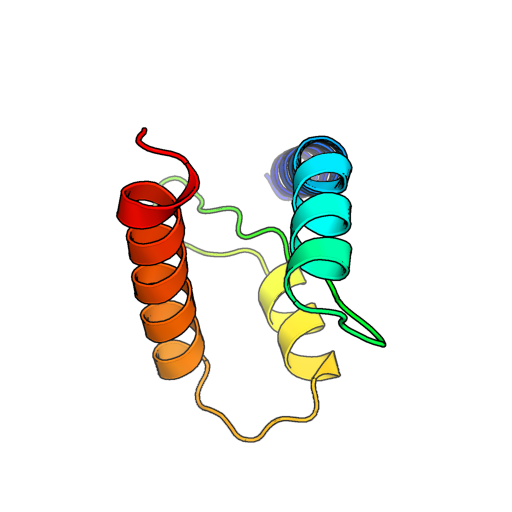U A 1 81 ? -6.313 11.778 -12.738 1.00 73.38 81 LEU A O 1
ATOM 671 N N . SER A 1 82 ? -8.049 10.482 -13.335 1.00 68.00 82 SER A N 1
ATOM 672 C CA . SER A 1 82 ? -8.212 10.992 -14.710 1.00 68.00 82 SER A CA 1
ATOM 673 C C . SER A 1 82 ? -6.916 10.987 -15.549 1.00 68.00 82 SER A C 1
ATOM 675 O O . SER A 1 82 ? -6.680 11.891 -16.347 1.00 68.00 82 SER A O 1
ATOM 677 N N . ILE A 1 83 ? -6.083 9.958 -15.369 1.00 56.09 83 ILE A N 1
ATOM 678 C CA . ILE A 1 83 ? -4.814 9.677 -16.083 1.00 56.09 83 ILE A CA 1
ATOM 679 C C . ILE A 1 83 ? -4.878 8.285 -16.720 1.00 56.09 83 ILE A C 1
ATOM 681 O O . ILE A 1 83 ? -4.185 7.980 -17.714 1.00 56.09 83 ILE A O 1
#

pLDDT: mean 75.46, std 6.54, range [56.09, 89.88]

Organism: Acropora cervicornis (NCBI:txid6130)

Radius of gyration: 13.7 Å; chains: 1; bounding box: 31×29×28 Å

Foldseek 3Di:
DQVVQVVVQVVVVVVCPVVVVVCCVVVVDPDDDDGRWDADPVRDTDPSNVVVVVVVVDPDDPVVVVVVVVVVVVVCCVPPVVD

Sequence (83 aa):
MERQKQEKELDKIEKYQLVREEIRKLWRLKKETVMPVVKGALGAVSDMFDQQIGKLGTTIRLEVLKKTALLETDRLRRNVLSI